Protein AF-A0AAQ4E1W4-F1 (afdb_monomer)

Solvent-accessible surface area (backbone atoms only — not comparable to full-atom values): 7830 Å² total; per-residue (Å²): 145,85,72,77,76,53,55,57,62,56,51,48,54,52,48,52,63,43,23,79,83,69,77,86,59,73,45,73,68,37,53,52,50,51,50,46,39,74,76,68,39,50,73,67,52,46,50,51,52,52,49,52,64,42,22,79,87,67,83,69,50,36,37,68,65,37,51,44,52,52,54,50,52,50,40,60,57,72,66,69,82,51,90,72,47,59,60,57,48,50,52,47,46,52,53,51,47,61,67,44,28,80,86,67,79,70,50,33,40,65,66,44,51,51,52,42,47,72,72,35,64,67,56,38,46,61,61,46,50,72,60,68,79,106

InterPro domains:
  IPR002048 EF-hand domain [PF13405] (11-36)
  IPR002048 EF-hand domain [PF13499] (45-117)
  IPR002048 EF-hand domain [PS50222] (6-41)
  IPR002048 EF-hand domain [PS50222] (42-77)
  IPR002048 EF-hand domain [PS50222] (88-123)
  IPR002048 EF-hand domain [SM00054] (10-38)
  IPR002048 EF-hand domain [SM00054] (46-74)
  IPR002048 EF-hand domain [SM00054] (92-120)
  IPR002048 EF-hand domain [cd00051] (10-71)
  IPR002048 EF-hand domain [cd00051] (46-116)
  IPR011992 EF-hand domain pair [SSF47473] (9-132)
  IPR018247 EF-Hand 1, calcium-binding site [PS00018] (19-31)
  IPR018247 EF-Hand 1, calcium-binding site [PS00018] (55-67)
  IPR018247 EF-Hand 1, calcium-binding site [PS00018] (101-113)
  IPR028846 Recoverin family [PTHR23055] (7-124)

Radius of gyration: 15.35 Å; Cα contacts (8 Å, |Δi|>4): 102; chains: 1; bounding box: 34×40×35 Å

Organism: Amblyomma americanum (NCBI:txid6943)

Sequence (134 aa):
MCTILNACSYARYVFKSFDRNRNGAISFKDLLYCLSLLCFGSVQEKLRWAFSLYDVNGDGFITRQELRDVVCSVYALLGRRSSTDERALREHVDRVFQKMDVNQDGIVTMDEFMEICSKDDTIARSLTLLDTTL

Foldseek 3Di:
DDDPPLVVVVVVLVQVLLPPVPPSDRDPVSVVVVVCCVPPNDPLSVLVSLQSSLCPVNPQKRALVSLLVSLVSVCVSVVPDDPVVVVVSNVVSVVLQVLQCPVPPRIHGSVSSVVSVVVPVPSVCVSCVVVVVD

pLDDT: mean 70.9, std 12.32, range [35.62, 88.69]

Mean predicted aligned error: 11.3 Å

Nearest PDB structures (foldseek):
  1s6c-assembly1_A-2  TM=8.960E-01  e=7.972E-09  Rattus norvegicus
  4guk-assembly2_C  TM=8.446E-01  e=4.245E-08  Homo sapiens
  4by5-assembly2_A-3  TM=8.585E-01  e=6.121E-08  Drosophila melanogaster
  5g58-assembly1_A  TM=8.049E-01  e=1.272E-07  Homo sapiens
  5m6c-assembly1_A  TM=8.123E-01  e=3.435E-07  Homo sapiens

Secondary structure (DSSP, 8-state):
--STTSHHHHHHHHHHHH-TT-SSS--HHHHHHHHHHHHH--HHHHHHHHHHHH-SS-SSEEEHHHHHHHHHHHHHHTT---TTHHHHHHHHHHHHHHHH-SS-SSEEEHHHHHHHHHH-HHHHHHHHHHHHT-

Structure (mmCIF, N/CA/C/O backbone):
data_AF-A0AAQ4E1W4-F1
#
_entry.id   AF-A0AAQ4E1W4-F1
#
loop_
_atom_site.group_PDB
_atom_site.id
_atom_site.type_symbol
_atom_site.label_atom_id
_atom_site.label_alt_id
_atom_site.label_comp_id
_atom_site.label_asym_id
_atom_site.label_entity_id
_atom_site.label_seq_id
_atom_site.pdbx_PDB_ins_code
_atom_site.Cartn_x
_atom_site.Cartn_y
_atom_site.Cartn_z
_atom_site.occupancy
_atom_site.B_iso_or_equiv
_atom_site.auth_seq_id
_atom_site.auth_comp_id
_atom_site.auth_asym_id
_atom_site.auth_atom_id
_atom_site.pdbx_PDB_model_num
ATOM 1 N N . MET A 1 1 ? 15.624 -22.022 -17.940 1.00 40.66 1 MET A N 1
ATOM 2 C CA . MET A 1 1 ? 15.226 -20.768 -18.626 1.00 40.66 1 MET A CA 1
ATOM 3 C C . MET A 1 1 ? 14.135 -20.050 -17.816 1.00 40.66 1 MET A C 1
ATOM 5 O O . MET A 1 1 ? 13.101 -19.669 -18.339 1.00 40.66 1 MET A O 1
ATOM 9 N N . CYS A 1 2 ? 14.332 -19.941 -16.499 1.00 41.06 2 CYS A N 1
ATOM 10 C CA . CYS A 1 2 ? 13.278 -19.667 -15.524 1.00 41.06 2 CYS A CA 1
ATOM 11 C C . CYS A 1 2 ? 13.881 -18.820 -14.399 1.00 41.06 2 CYS A C 1
ATOM 13 O O . CYS A 1 2 ? 14.438 -19.394 -13.474 1.00 41.06 2 CYS A O 1
ATOM 15 N N . THR A 1 3 ? 13.844 -17.488 -14.535 1.00 43.44 3 THR A N 1
ATOM 16 C CA . THR A 1 3 ? 14.081 -16.534 -13.422 1.00 43.44 3 THR A CA 1
ATOM 17 C C . THR A 1 3 ? 13.797 -15.073 -13.794 1.00 43.44 3 THR A C 1
ATOM 19 O O . THR A 1 3 ? 13.454 -14.295 -12.915 1.00 43.44 3 THR A O 1
ATOM 22 N N . ILE A 1 4 ? 13.863 -14.679 -15.074 1.00 48.03 4 ILE A N 1
ATOM 23 C CA . ILE A 1 4 ? 13.742 -13.255 -15.466 1.00 48.03 4 ILE A CA 1
ATOM 24 C C . ILE A 1 4 ? 12.276 -12.776 -15.588 1.00 48.03 4 ILE A C 1
ATOM 26 O O . ILE A 1 4 ? 12.011 -11.585 -15.480 1.00 48.03 4 ILE A O 1
ATOM 30 N N . LEU A 1 5 ? 11.292 -13.677 -15.732 1.00 43.97 5 LEU A N 1
ATOM 31 C CA . LEU A 1 5 ? 9.887 -13.276 -15.936 1.00 43.97 5 LEU A CA 1
ATOM 32 C C . LEU A 1 5 ? 9.131 -12.843 -14.666 1.00 43.97 5 LEU A C 1
ATOM 34 O O . LEU A 1 5 ? 8.084 -12.215 -14.789 1.00 43.97 5 LEU A O 1
ATOM 38 N N . ASN A 1 6 ? 9.622 -13.157 -13.462 1.00 48.22 6 ASN A N 1
ATOM 39 C CA . ASN A 1 6 ? 8.865 -12.871 -12.234 1.00 48.22 6 ASN A CA 1
ATOM 40 C C . ASN A 1 6 ? 9.043 -11.425 -11.749 1.00 48.22 6 ASN A C 1
ATOM 42 O O . ASN A 1 6 ? 8.095 -10.819 -11.258 1.00 48.22 6 ASN A O 1
ATOM 46 N N . ALA A 1 7 ? 10.221 -10.831 -11.959 1.00 50.53 7 ALA A N 1
ATOM 47 C CA . ALA A 1 7 ? 10.489 -9.449 -11.566 1.00 50.53 7 ALA A CA 1
ATOM 48 C C . ALA A 1 7 ? 9.653 -8.426 -12.358 1.00 50.53 7 ALA A C 1
ATOM 50 O O . ALA A 1 7 ? 9.400 -7.339 -11.854 1.00 50.53 7 ALA A O 1
ATOM 51 N N . CYS A 1 8 ? 9.183 -8.755 -13.568 1.00 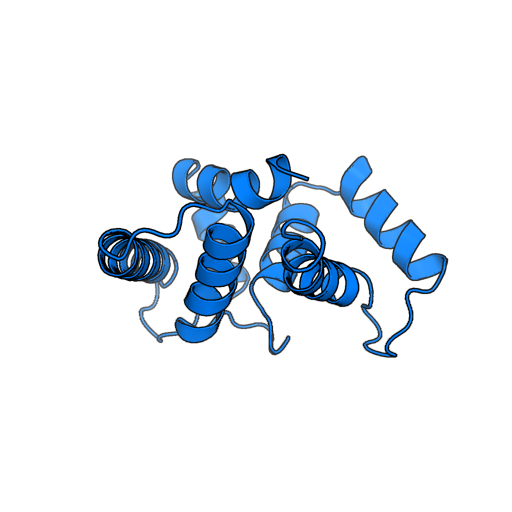55.38 8 CYS A N 1
ATOM 52 C CA . CYS A 1 8 ? 8.498 -7.801 -14.447 1.00 55.38 8 CYS A CA 1
ATOM 53 C C . CYS A 1 8 ? 7.160 -7.289 -13.895 1.00 55.38 8 CYS A C 1
ATOM 55 O O . CYS A 1 8 ? 6.823 -6.124 -14.099 1.00 55.38 8 CYS A O 1
ATOM 57 N N . SER A 1 9 ? 6.387 -8.132 -13.205 1.00 55.41 9 SER A N 1
ATOM 58 C CA . SER A 1 9 ? 5.086 -7.722 -12.661 1.00 55.41 9 SER A CA 1
ATOM 59 C C . SER A 1 9 ? 5.269 -6.793 -11.469 1.00 55.41 9 SER A C 1
ATOM 61 O O . SER A 1 9 ? 4.696 -5.709 -11.440 1.00 55.41 9 SER A O 1
ATOM 63 N N . TYR A 1 10 ? 6.133 -7.177 -10.531 1.00 59.66 10 TYR A N 1
ATOM 64 C CA . TYR A 1 10 ? 6.408 -6.382 -9.340 1.00 59.66 10 TYR A CA 1
ATOM 65 C C . TYR A 1 10 ? 7.166 -5.094 -9.669 1.00 59.66 10 TYR A C 1
ATOM 67 O O . TYR A 1 10 ? 6.758 -4.027 -9.225 1.00 59.66 10 TYR A O 1
ATOM 75 N N . ALA A 1 11 ? 8.165 -5.151 -10.557 1.00 64.94 11 ALA A N 1
ATOM 76 C CA . ALA A 1 11 ? 8.840 -3.957 -11.061 1.00 64.94 11 ALA A CA 1
ATOM 77 C C . ALA A 1 11 ? 7.861 -2.973 -11.708 1.00 64.94 11 ALA A C 1
ATOM 79 O O . ALA A 1 11 ? 8.082 -1.775 -11.623 1.00 64.94 11 ALA A O 1
ATOM 80 N N . ARG A 1 12 ? 6.757 -3.441 -12.307 1.00 67.75 12 ARG A N 1
ATOM 81 C CA . ARG A 1 12 ? 5.725 -2.560 -12.864 1.00 67.75 12 ARG A CA 1
ATOM 82 C C . ARG A 1 12 ? 4.867 -1.887 -11.793 1.00 67.75 12 ARG A C 1
ATOM 84 O O . ARG A 1 12 ? 4.536 -0.718 -11.966 1.00 67.75 12 ARG A O 1
ATOM 91 N N . TYR A 1 13 ? 4.541 -2.577 -10.700 1.00 66.00 13 TYR A N 1
ATOM 92 C CA . TYR A 1 13 ? 3.870 -1.963 -9.545 1.00 66.00 13 TYR A CA 1
ATOM 93 C C . TYR A 1 13 ? 4.776 -0.947 -8.854 1.00 66.00 13 TYR A C 1
ATOM 95 O O . TYR A 1 13 ? 4.370 0.187 -8.615 1.00 66.00 13 TYR A O 1
ATOM 103 N N . VAL A 1 14 ? 6.037 -1.318 -8.644 1.00 70.19 14 VAL A N 1
ATOM 104 C CA . VAL A 1 14 ? 7.062 -0.435 -8.095 1.00 70.19 14 VAL A CA 1
ATOM 105 C C . VAL A 1 14 ? 7.250 0.782 -9.006 1.00 70.19 14 VAL A C 1
ATOM 107 O O . VAL A 1 14 ? 7.125 1.908 -8.540 1.00 70.19 14 VAL A O 1
ATOM 110 N N . PHE A 1 15 ? 7.426 0.599 -10.317 1.00 73.06 15 PHE A N 1
ATOM 111 C CA . PHE A 1 15 ? 7.566 1.703 -11.274 1.00 73.06 15 PHE A CA 1
ATOM 112 C C . PHE A 1 15 ? 6.347 2.633 -11.274 1.00 73.06 15 PHE A C 1
ATOM 114 O O . PHE A 1 15 ? 6.519 3.847 -11.263 1.00 73.06 15 PHE A O 1
ATOM 121 N N . LYS A 1 16 ? 5.127 2.085 -11.198 1.00 70.00 16 LYS A N 1
ATOM 122 C CA . LYS A 1 16 ? 3.901 2.877 -11.006 1.00 70.00 16 LYS A CA 1
ATOM 123 C C . LYS A 1 16 ? 3.910 3.676 -9.700 1.00 70.00 16 LYS A C 1
ATOM 125 O O . LYS A 1 16 ? 3.435 4.802 -9.694 1.00 70.00 16 LYS A O 1
ATOM 130 N N . SER A 1 17 ? 4.443 3.114 -8.615 1.00 68.88 17 SER A N 1
ATOM 131 C CA . SER A 1 17 ? 4.541 3.817 -7.327 1.00 68.88 17 SER A CA 1
ATOM 132 C C . SER A 1 17 ? 5.555 4.972 -7.352 1.00 68.88 17 SER A C 1
ATOM 134 O O . SER A 1 17 ? 5.401 5.937 -6.607 1.00 68.88 17 SER A O 1
ATOM 136 N N . PHE A 1 18 ? 6.570 4.898 -8.224 1.00 71.94 18 PHE A N 1
ATOM 137 C CA . PHE A 1 18 ? 7.519 5.988 -8.474 1.00 71.94 18 PHE A CA 1
ATOM 138 C C . PHE A 1 18 ? 6.968 7.023 -9.479 1.00 71.94 18 PHE A C 1
ATOM 140 O O . PHE A 1 18 ? 7.217 8.216 -9.326 1.00 71.94 18 PHE A O 1
ATOM 147 N N . ASP A 1 19 ? 6.206 6.594 -10.490 1.00 78.00 19 ASP A N 1
ATOM 148 C CA . ASP A 1 19 ? 5.600 7.435 -11.537 1.00 78.00 19 ASP A CA 1
ATOM 149 C C . ASP A 1 19 ? 4.330 8.160 -11.046 1.00 78.00 19 ASP A C 1
ATOM 151 O O . ASP A 1 19 ? 3.189 7.838 -11.391 1.00 78.00 19 ASP A O 1
ATOM 155 N N . ARG A 1 20 ? 4.534 9.174 -10.203 1.00 67.94 20 ARG A N 1
ATOM 156 C CA . ARG A 1 20 ? 3.451 9.928 -9.556 1.00 67.94 20 ARG A CA 1
ATOM 157 C C . ARG A 1 20 ? 2.639 10.788 -10.528 1.00 67.94 20 ARG A C 1
ATOM 159 O O . ARG A 1 20 ? 1.460 11.046 -10.286 1.00 67.94 20 ARG A O 1
ATOM 166 N N . ASN A 1 21 ? 3.256 11.253 -11.610 1.00 72.25 21 ASN A N 1
ATOM 167 C CA . ASN A 1 21 ? 2.587 12.023 -12.660 1.00 72.25 21 ASN A CA 1
ATOM 168 C C . ASN A 1 21 ? 1.924 11.129 -13.725 1.00 72.25 21 ASN A C 1
ATOM 170 O O . ASN A 1 21 ? 1.303 11.672 -14.641 1.00 72.25 21 ASN A O 1
ATOM 174 N N . ARG A 1 22 ? 1.995 9.793 -13.577 1.00 67.81 22 ARG A N 1
ATOM 175 C CA . ARG A 1 22 ? 1.416 8.783 -14.482 1.00 67.81 22 ARG A CA 1
ATOM 176 C C . ARG A 1 22 ? 1.779 9.037 -15.946 1.00 67.81 22 ARG A C 1
ATOM 178 O O . ARG A 1 22 ? 0.967 8.794 -16.842 1.00 67.81 22 ARG A O 1
ATOM 185 N N . ASN A 1 23 ? 2.971 9.572 -16.197 1.00 77.56 23 ASN A N 1
ATOM 186 C CA . ASN A 1 23 ? 3.413 9.927 -17.545 1.00 77.56 23 ASN A CA 1
ATOM 187 C C . ASN A 1 23 ? 4.156 8.764 -18.236 1.00 77.56 23 ASN A C 1
ATOM 189 O O . ASN A 1 23 ? 4.567 8.899 -19.389 1.00 77.56 23 ASN A O 1
ATOM 193 N N . GLY A 1 24 ? 4.327 7.629 -17.547 1.00 72.50 24 GLY A N 1
ATOM 194 C CA . GLY A 1 24 ? 5.054 6.456 -18.020 1.00 72.50 24 GLY A CA 1
ATOM 195 C C . GLY A 1 24 ? 6.575 6.558 -17.873 1.00 72.50 24 GLY A C 1
ATOM 196 O O . GLY A 1 24 ? 7.281 5.673 -18.360 1.00 72.50 24 GLY A O 1
ATOM 197 N N . ALA A 1 25 ? 7.099 7.605 -17.229 1.00 77.31 25 ALA A N 1
ATOM 198 C CA . ALA A 1 25 ? 8.523 7.892 -17.104 1.00 77.31 25 ALA A CA 1
ATOM 199 C C . ALA A 1 25 ? 8.882 8.499 -15.734 1.00 77.31 25 ALA A C 1
ATOM 201 O O . ALA A 1 25 ? 8.472 9.599 -15.381 1.00 77.31 25 ALA A O 1
ATOM 202 N N . ILE A 1 26 ? 9.762 7.827 -14.990 1.00 79.25 26 ILE A N 1
ATOM 203 C CA . ILE A 1 26 ? 10.252 8.336 -13.703 1.00 79.25 26 ILE A CA 1
ATOM 204 C C . ILE A 1 26 ? 11.211 9.508 -13.951 1.00 79.25 26 ILE A C 1
ATOM 206 O O . ILE A 1 26 ? 12.312 9.328 -14.480 1.00 79.25 26 ILE A O 1
ATOM 210 N N . SER A 1 27 ? 10.818 10.714 -13.539 1.00 82.31 27 SER A N 1
ATOM 211 C CA . SER A 1 27 ? 11.690 11.890 -13.586 1.00 82.31 27 SER A CA 1
ATOM 212 C C . SER A 1 27 ? 12.699 11.844 -12.436 1.00 82.31 27 SER A C 1
ATOM 214 O O . SER A 1 27 ? 12.429 11.279 -11.377 1.00 82.31 27 SER A O 1
ATOM 216 N N . PHE A 1 28 ? 13.836 12.536 -12.566 1.00 81.19 28 PHE A N 1
ATOM 217 C CA . PHE A 1 28 ? 14.802 12.646 -11.460 1.00 81.19 28 PHE A CA 1
ATOM 218 C C . PHE A 1 28 ? 14.162 13.193 -10.172 1.00 81.19 28 PHE A C 1
ATOM 220 O O . PHE A 1 28 ? 14.491 12.753 -9.076 1.00 81.19 28 PHE A O 1
ATOM 227 N N . LYS A 1 29 ? 13.196 14.111 -10.302 1.00 80.44 29 LYS A N 1
ATOM 228 C CA . LYS A 1 29 ? 12.424 14.650 -9.175 1.00 80.44 29 LYS A CA 1
ATOM 229 C C . LYS A 1 29 ? 11.559 13.586 -8.487 1.00 80.44 29 LYS A C 1
ATOM 231 O O . LYS A 1 29 ? 11.469 13.603 -7.264 1.00 80.44 29 LYS A O 1
ATOM 236 N N . ASP A 1 30 ? 10.967 12.675 -9.255 1.00 76.50 30 ASP A N 1
ATOM 237 C CA . ASP A 1 30 ? 10.129 11.590 -8.735 1.00 76.50 30 ASP A CA 1
ATOM 238 C C . ASP A 1 30 ? 10.990 10.568 -7.982 1.00 76.50 30 ASP A C 1
ATOM 240 O O . ASP A 1 30 ? 10.681 10.198 -6.851 1.00 76.50 30 ASP A O 1
ATOM 244 N N . LEU A 1 31 ? 12.156 10.226 -8.544 1.00 77.62 31 LEU A N 1
ATOM 245 C CA . LEU A 1 31 ? 13.154 9.389 -7.875 1.00 77.62 31 LEU A CA 1
ATOM 246 C C . LEU A 1 31 ? 13.646 10.023 -6.562 1.00 77.62 31 LEU A C 1
ATOM 248 O O . LEU A 1 31 ? 13.713 9.351 -5.534 1.00 77.62 31 LEU A O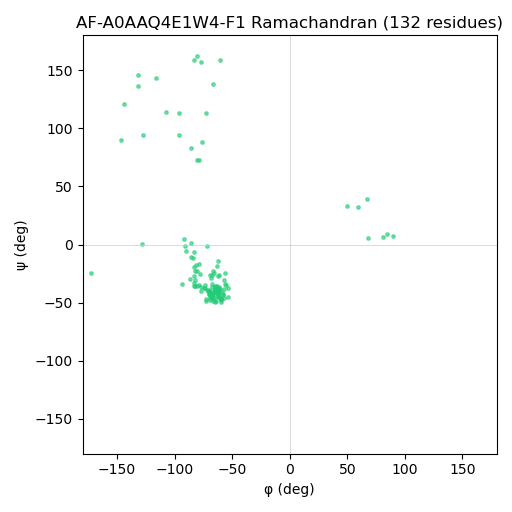 1
ATOM 252 N N . LEU A 1 32 ? 13.975 11.320 -6.585 1.00 80.31 32 LEU A N 1
ATOM 253 C CA . LEU A 1 32 ? 14.468 12.048 -5.413 1.00 80.31 32 LEU A CA 1
ATOM 254 C C . LEU A 1 32 ? 13.403 12.131 -4.313 1.00 80.31 32 LEU A C 1
ATOM 256 O O . LEU A 1 32 ? 13.723 11.993 -3.134 1.00 80.31 32 LEU A O 1
ATOM 260 N N . TYR A 1 33 ? 12.139 12.319 -4.698 1.00 75.62 33 TYR A N 1
ATOM 261 C CA . TYR A 1 33 ? 11.015 12.318 -3.769 1.00 75.62 33 TYR A CA 1
ATOM 262 C C . TYR A 1 33 ? 10.850 10.948 -3.111 1.00 75.62 33 TYR A C 1
ATOM 264 O O . TYR A 1 33 ? 10.813 10.867 -1.884 1.00 75.62 33 TYR A O 1
ATOM 272 N N . CYS A 1 34 ? 10.847 9.867 -3.888 1.00 70.50 34 CYS A N 1
ATOM 273 C CA . CYS A 1 34 ? 10.741 8.523 -3.331 1.00 70.50 34 CYS A CA 1
ATOM 274 C C . CYS A 1 34 ? 11.929 8.162 -2.430 1.00 70.50 34 CYS A C 1
ATOM 276 O O . CYS A 1 34 ? 11.719 7.615 -1.354 1.00 70.50 34 CYS A O 1
ATOM 278 N N . LEU A 1 35 ? 13.159 8.539 -2.793 1.00 74.56 35 LEU A N 1
ATOM 279 C CA . L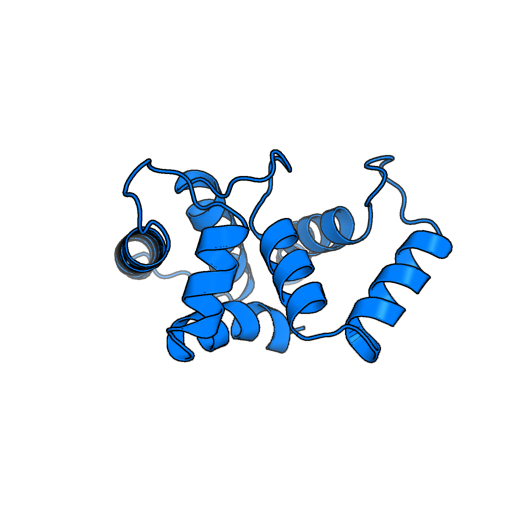EU A 1 35 ? 14.325 8.374 -1.916 1.00 74.56 35 LEU A CA 1
ATOM 280 C C . LEU A 1 35 ? 14.191 9.187 -0.624 1.00 74.56 35 LEU A C 1
ATOM 282 O O . LEU A 1 35 ? 14.504 8.682 0.451 1.00 74.56 35 LEU A O 1
ATOM 286 N N . SER A 1 36 ? 13.695 10.425 -0.704 1.00 78.12 36 SER A N 1
ATOM 287 C CA . SER A 1 36 ? 13.447 11.239 0.490 1.00 78.12 36 SER A CA 1
ATOM 288 C C . SER A 1 36 ? 12.392 10.609 1.401 1.00 78.12 36 SER A C 1
ATOM 290 O O . SER A 1 36 ? 12.544 10.629 2.616 1.00 78.12 36 SER A O 1
ATOM 292 N N . LEU A 1 37 ? 11.378 9.967 0.823 1.00 72.31 37 LEU A N 1
ATOM 293 C CA . LEU A 1 37 ? 10.286 9.330 1.550 1.00 72.31 37 LEU A CA 1
ATOM 294 C C . LEU A 1 37 ? 10.708 7.982 2.166 1.00 72.31 37 LEU A C 1
ATOM 296 O O . LEU A 1 37 ? 10.345 7.676 3.299 1.00 72.31 37 LEU A O 1
ATOM 300 N N . LEU A 1 38 ? 11.555 7.215 1.475 1.00 68.62 38 LEU A N 1
ATOM 301 C CA . LEU A 1 38 ? 12.140 5.973 1.992 1.00 68.62 38 LEU A CA 1
ATOM 302 C C . LEU A 1 38 ? 13.139 6.246 3.130 1.00 68.62 38 LEU A C 1
ATOM 304 O O . LEU A 1 38 ? 13.051 5.629 4.198 1.00 68.62 38 LEU A O 1
ATOM 308 N N . CYS A 1 39 ? 14.055 7.199 2.926 1.00 68.81 39 CYS A N 1
ATOM 309 C CA . CYS A 1 39 ? 15.144 7.497 3.861 1.00 68.81 39 CYS A CA 1
ATOM 310 C C . CYS A 1 39 ? 14.731 8.413 5.022 1.00 68.81 39 CYS A C 1
ATOM 312 O O . CYS A 1 39 ? 15.228 8.241 6.132 1.00 68.81 39 CYS A O 1
ATOM 314 N N . PHE A 1 40 ? 13.841 9.381 4.783 1.00 67.81 40 PHE A N 1
ATOM 315 C CA . PHE A 1 40 ? 13.496 10.439 5.744 1.00 67.81 40 PHE A CA 1
ATOM 316 C C . PHE A 1 40 ? 11.990 10.601 5.984 1.00 67.81 40 PHE A C 1
ATOM 318 O O . PHE A 1 40 ? 11.597 11.451 6.780 1.00 67.81 40 PHE A O 1
ATOM 325 N N . GLY A 1 41 ? 11.145 9.801 5.329 1.00 63.72 41 GLY A N 1
ATOM 326 C CA . GLY A 1 41 ? 9.699 9.889 5.493 1.00 63.72 41 GLY A CA 1
ATOM 327 C C . GLY A 1 41 ? 9.252 9.492 6.896 1.00 63.72 41 GLY A C 1
ATOM 328 O O . GLY A 1 41 ? 9.717 8.505 7.479 1.00 63.72 41 GLY A O 1
ATOM 329 N N . SER A 1 42 ? 8.306 10.259 7.425 1.00 72.81 42 SER A N 1
ATOM 330 C CA . SER A 1 42 ? 7.573 9.914 8.640 1.00 72.81 42 SER A CA 1
ATOM 331 C C . SER A 1 42 ? 6.806 8.596 8.463 1.00 72.81 42 SER A C 1
ATOM 333 O O . SER A 1 42 ? 6.487 8.183 7.347 1.00 72.81 42 SER A O 1
ATOM 335 N N . VAL A 1 43 ? 6.451 7.937 9.571 1.00 69.81 43 VAL A N 1
ATOM 336 C CA . VAL A 1 43 ? 5.645 6.700 9.534 1.00 69.81 43 VAL A CA 1
ATOM 337 C C . VAL A 1 43 ? 4.351 6.903 8.734 1.00 69.81 43 VAL A C 1
ATOM 339 O O . VAL A 1 43 ? 3.966 6.033 7.961 1.00 69.81 43 VAL A O 1
ATOM 342 N N . GLN A 1 44 ? 3.726 8.081 8.831 1.00 70.94 44 GLN A N 1
ATOM 343 C CA . GLN A 1 44 ? 2.533 8.409 8.048 1.00 70.94 44 GLN A CA 1
ATOM 344 C C . GLN A 1 44 ? 2.792 8.531 6.543 1.00 70.94 44 GLN A C 1
ATOM 346 O O . GLN A 1 44 ? 1.929 8.171 5.748 1.00 70.94 44 GLN A O 1
ATOM 351 N N . GLU A 1 45 ? 3.942 9.054 6.124 1.00 72.62 45 GLU A N 1
ATOM 352 C CA . GLU A 1 45 ? 4.286 9.127 4.700 1.00 72.62 45 GLU A CA 1
ATOM 353 C C . GLU A 1 45 ? 4.573 7.740 4.130 1.00 72.62 45 GLU A C 1
ATOM 355 O O . GLU A 1 45 ? 4.098 7.423 3.041 1.00 72.62 45 GLU A O 1
ATOM 360 N N . LYS A 1 46 ? 5.255 6.883 4.898 1.00 72.31 46 LYS A N 1
ATOM 361 C CA . LYS A 1 46 ? 5.478 5.477 4.531 1.00 72.31 46 LYS A CA 1
ATOM 362 C C . LYS A 1 46 ? 4.163 4.711 4.408 1.00 72.31 46 LYS A C 1
ATOM 364 O O . LYS A 1 46 ? 3.968 3.994 3.434 1.00 72.31 46 LYS A O 1
ATOM 369 N N . LEU A 1 47 ? 3.228 4.925 5.337 1.00 72.62 47 LEU A N 1
ATOM 370 C CA . LEU A 1 47 ? 1.884 4.343 5.268 1.00 72.62 47 LEU A CA 1
ATOM 371 C C . LEU A 1 47 ? 1.096 4.837 4.051 1.00 72.62 47 LEU A C 1
ATOM 373 O O . LEU A 1 47 ? 0.464 4.028 3.380 1.00 72.62 47 LEU A O 1
ATOM 377 N N . ARG A 1 48 ? 1.171 6.132 3.715 1.00 77.00 48 ARG A N 1
ATOM 378 C CA . ARG A 1 48 ? 0.536 6.671 2.500 1.00 77.00 48 ARG A CA 1
ATOM 379 C C . ARG A 1 48 ? 1.118 6.080 1.223 1.00 77.00 48 ARG A C 1
ATOM 381 O O . ARG A 1 48 ? 0.381 5.810 0.279 1.00 77.00 48 ARG A O 1
ATOM 388 N N . TRP A 1 49 ? 2.431 5.889 1.184 1.00 75.31 49 TRP A N 1
ATOM 389 C CA . TRP A 1 49 ? 3.081 5.243 0.052 1.00 75.31 49 TRP A CA 1
ATOM 390 C C . TRP A 1 49 ? 2.693 3.764 -0.050 1.00 75.31 49 TRP A C 1
ATOM 392 O O . TRP A 1 49 ? 2.324 3.315 -1.131 1.00 75.31 49 TRP A O 1
ATOM 402 N N . ALA A 1 50 ? 2.658 3.043 1.075 1.00 76.25 50 ALA A N 1
ATOM 403 C CA . ALA A 1 50 ? 2.161 1.671 1.122 1.00 76.25 50 ALA A CA 1
ATOM 404 C C . ALA A 1 50 ? 0.707 1.586 0.635 1.00 76.25 50 ALA A C 1
ATOM 406 O O . ALA A 1 50 ? 0.396 0.735 -0.190 1.00 76.25 50 ALA A O 1
ATOM 407 N N . PHE A 1 51 ? -0.165 2.506 1.057 1.00 78.56 51 PHE A N 1
ATOM 408 C CA . PHE A 1 51 ? -1.543 2.592 0.570 1.00 78.56 51 PHE A CA 1
ATOM 409 C C . PHE A 1 51 ? -1.598 2.756 -0.956 1.00 78.56 51 PHE A C 1
ATOM 411 O O . PHE A 1 51 ? -2.293 2.002 -1.628 1.00 78.56 51 PHE A O 1
ATOM 418 N N . SER A 1 52 ? -0.785 3.657 -1.519 1.00 76.50 52 SER A N 1
ATOM 419 C CA . SER A 1 52 ? -0.675 3.844 -2.975 1.00 76.50 52 SER A CA 1
ATOM 420 C C . SER A 1 52 ? -0.133 2.618 -3.722 1.00 76.50 52 SER A C 1
ATOM 422 O O . SER A 1 52 ? -0.270 2.547 -4.941 1.00 76.50 52 SER A O 1
ATOM 424 N N . LEU A 1 53 ? 0.526 1.686 -3.032 1.00 76.00 53 LEU A N 1
ATOM 425 C CA . LEU A 1 53 ? 1.004 0.436 -3.615 1.00 76.00 53 LEU A CA 1
ATOM 426 C C . LEU A 1 53 ? -0.114 -0.617 -3.689 1.00 76.00 53 LEU A C 1
ATOM 428 O O . LEU A 1 53 ? -0.116 -1.435 -4.610 1.00 76.00 53 LEU A O 1
ATOM 432 N N . TYR A 1 54 ? -1.069 -0.576 -2.754 1.00 76.75 54 TYR A N 1
ATOM 433 C CA . TYR A 1 54 ? -2.275 -1.411 -2.787 1.00 76.75 54 TYR A CA 1
ATOM 434 C C . TYR A 1 54 ? -3.358 -0.861 -3.718 1.00 76.75 54 TYR A C 1
ATOM 436 O O . TYR A 1 54 ? -4.050 -1.644 -4.364 1.00 76.75 54 TYR A O 1
ATOM 444 N N . ASP A 1 55 ? -3.489 0.461 -3.797 1.00 81.75 55 ASP A N 1
ATOM 445 C CA . ASP A 1 55 ? -4.434 1.159 -4.667 1.00 81.75 55 ASP A CA 1
ATOM 446 C C . ASP A 1 55 ? -3.937 1.163 -6.131 1.00 81.75 55 ASP A C 1
ATOM 448 O O . ASP A 1 55 ? -3.195 2.039 -6.586 1.00 81.75 55 ASP A O 1
ATOM 452 N N . VAL A 1 56 ? -4.300 0.116 -6.880 1.00 73.25 56 VAL A N 1
ATOM 453 C CA . VAL A 1 56 ? -3.800 -0.132 -8.246 1.00 73.25 56 VAL A CA 1
ATOM 454 C C . VAL A 1 56 ? -4.420 0.820 -9.273 1.00 73.25 56 VAL A C 1
ATOM 456 O O . VAL A 1 56 ? -3.759 1.177 -10.270 1.00 73.25 56 VAL A O 1
ATOM 459 N N . ASN A 1 57 ? -5.690 1.177 -9.073 1.00 74.88 57 ASN A N 1
ATOM 460 C CA . ASN A 1 57 ? -6.435 2.088 -9.938 1.00 74.88 57 ASN A CA 1
ATOM 461 C C . ASN A 1 57 ? -6.139 3.572 -9.586 1.00 74.88 57 ASN A C 1
ATOM 463 O O . ASN A 1 57 ? -6.198 4.450 -10.462 1.00 74.88 57 ASN A O 1
ATOM 467 N N . GLY A 1 58 ? -5.683 3.817 -8.354 1.00 74.81 58 GLY A N 1
ATOM 468 C CA . GLY A 1 58 ? -5.311 5.109 -7.812 1.00 74.81 58 GLY A CA 1
ATOM 469 C C . GLY A 1 58 ? -6.502 6.054 -7.646 1.00 74.81 58 GLY A C 1
ATOM 470 O O . GLY A 1 58 ? -6.369 7.230 -8.006 1.00 74.81 58 GLY A O 1
ATOM 471 N N . ASP A 1 59 ? -7.652 5.530 -7.222 1.00 79.69 59 ASP A N 1
ATOM 472 C CA . ASP A 1 59 ? -8.896 6.252 -6.930 1.00 79.69 59 ASP A CA 1
ATOM 473 C C . ASP A 1 59 ? -8.985 6.713 -5.464 1.00 79.69 59 ASP A C 1
ATOM 475 O O . ASP A 1 59 ? -9.874 7.496 -5.122 1.00 79.69 59 ASP A O 1
ATOM 479 N N . GLY A 1 60 ? -8.016 6.317 -4.630 1.00 81.56 60 GLY A N 1
ATOM 480 C CA . GLY A 1 60 ? -7.953 6.646 -3.211 1.00 81.56 60 GLY A CA 1
ATOM 481 C C . GLY A 1 60 ? -8.654 5.636 -2.301 1.00 81.56 60 GLY A C 1
ATOM 482 O O . GLY A 1 60 ? -8.741 5.893 -1.097 1.00 81.56 60 GLY A O 1
ATOM 483 N N . PHE A 1 61 ? -9.118 4.507 -2.839 1.00 85.62 61 PHE A N 1
ATOM 484 C CA . PHE A 1 61 ? -9.818 3.448 -2.123 1.00 85.62 61 PHE A CA 1
ATOM 485 C C . PHE A 1 61 ? -9.216 2.086 -2.470 1.00 85.62 61 PHE A C 1
ATOM 487 O O . PHE A 1 61 ? -8.958 1.773 -3.623 1.00 85.62 61 PHE A O 1
ATOM 494 N N . ILE A 1 62 ? -9.019 1.227 -1.469 1.00 85.31 62 ILE A N 1
ATOM 495 C CA . ILE A 1 62 ? -8.575 -0.147 -1.723 1.00 85.31 62 ILE A CA 1
ATOM 496 C C . ILE A 1 62 ? -9.798 -1.051 -1.745 1.00 85.31 62 ILE A C 1
ATOM 498 O O . ILE A 1 62 ? -10.441 -1.296 -0.720 1.00 85.31 62 ILE A O 1
ATOM 502 N N . THR A 1 63 ? -10.101 -1.599 -2.914 1.00 86.94 63 THR A N 1
ATOM 503 C CA . THR A 1 63 ? -11.153 -2.605 -3.057 1.00 86.94 63 THR A CA 1
ATOM 504 C C . THR A 1 63 ? -10.642 -4.002 -2.703 1.00 86.94 63 THR A C 1
ATOM 506 O O . THR A 1 63 ? -9.449 -4.318 -2.786 1.00 86.94 63 THR A O 1
ATOM 509 N N . ARG A 1 64 ? -11.563 -4.916 -2.367 1.00 83.75 64 ARG A N 1
ATOM 510 C CA . ARG A 1 64 ? -11.220 -6.329 -2.109 1.00 83.75 64 ARG A CA 1
ATOM 511 C C . ARG A 1 64 ? -10.490 -6.975 -3.289 1.00 83.75 64 ARG A C 1
ATOM 513 O O . ARG A 1 64 ? -9.648 -7.853 -3.100 1.00 83.75 64 ARG A O 1
ATOM 520 N N . GLN A 1 65 ? -10.837 -6.562 -4.505 1.00 82.06 65 GLN A N 1
ATOM 521 C CA . GLN A 1 65 ? -10.244 -7.095 -5.722 1.00 82.06 65 GLN A CA 1
ATOM 522 C C . GLN A 1 65 ? -8.784 -6.652 -5.870 1.00 82.06 65 GLN A C 1
ATOM 524 O O . GLN A 1 65 ? -7.926 -7.490 -6.137 1.00 82.06 65 GLN A O 1
ATOM 529 N N . GLU A 1 66 ? -8.481 -5.389 -5.578 1.00 82.75 66 GLU A N 1
ATOM 530 C CA . GLU A 1 66 ? -7.116 -4.854 -5.633 1.00 82.75 66 GLU A CA 1
ATOM 531 C C . GLU A 1 66 ? -6.210 -5.457 -4.566 1.00 82.75 66 GLU A C 1
ATOM 533 O O . GLU A 1 66 ? -5.097 -5.891 -4.873 1.00 82.75 66 GLU A O 1
ATOM 538 N N . LEU A 1 67 ? -6.712 -5.595 -3.334 1.00 80.88 67 LEU A N 1
ATOM 539 C CA . LEU A 1 67 ? -5.968 -6.264 -2.269 1.00 80.88 67 LEU A CA 1
ATOM 540 C C . LEU A 1 67 ? -5.613 -7.705 -2.667 1.00 80.88 67 LEU A C 1
ATOM 542 O O . LEU A 1 67 ? -4.480 -8.153 -2.472 1.00 80.88 67 LEU A O 1
ATOM 546 N N . ARG A 1 68 ? -6.564 -8.430 -3.272 1.00 79.75 68 ARG A N 1
ATOM 547 C CA . ARG A 1 68 ? -6.334 -9.790 -3.775 1.00 79.75 68 ARG A CA 1
ATOM 548 C C . ARG A 1 68 ? -5.270 -9.815 -4.868 1.00 79.75 68 ARG A C 1
ATOM 550 O O . ARG A 1 68 ? -4.408 -10.693 -4.832 1.00 79.75 68 ARG A O 1
ATOM 557 N N . ASP A 1 69 ? -5.325 -8.891 -5.820 1.00 77.75 69 ASP A N 1
ATOM 558 C CA . ASP A 1 69 ? -4.410 -8.849 -6.962 1.00 77.75 69 ASP A CA 1
ATOM 559 C C . ASP A 1 69 ? -2.967 -8.555 -6.529 1.00 77.75 69 ASP A C 1
ATOM 561 O O . ASP A 1 69 ? -2.030 -9.213 -6.998 1.00 77.75 69 ASP A O 1
ATOM 565 N N . VAL A 1 70 ? -2.775 -7.636 -5.579 1.00 75.62 70 VAL A N 1
ATOM 566 C CA . VAL A 1 70 ? -1.454 -7.309 -5.018 1.00 75.62 70 VAL A CA 1
ATOM 567 C C . VAL A 1 70 ? -0.890 -8.490 -4.229 1.00 75.62 70 VAL A C 1
ATOM 569 O O . VAL A 1 70 ? 0.233 -8.934 -4.483 1.00 75.62 70 VAL A O 1
ATOM 572 N N . VAL A 1 71 ? -1.689 -9.077 -3.334 1.00 73.56 71 VAL A N 1
ATOM 573 C CA . VAL A 1 71 ? -1.286 -10.242 -2.531 1.00 73.56 71 VAL A CA 1
ATOM 574 C C . VAL A 1 71 ? -0.978 -11.453 -3.423 1.00 73.56 71 VAL A C 1
ATOM 576 O O . VAL A 1 71 ? 0.030 -12.133 -3.227 1.00 73.56 71 VAL A O 1
ATOM 579 N N . CYS A 1 72 ? -1.780 -11.695 -4.462 1.00 73.62 72 CYS A N 1
ATOM 580 C CA . CYS A 1 72 ? -1.531 -12.757 -5.438 1.00 73.62 72 CYS A CA 1
ATOM 581 C C . CYS A 1 72 ? -0.229 -12.523 -6.220 1.00 73.62 72 CYS A C 1
ATOM 583 O O . CYS A 1 72 ? 0.556 -13.457 -6.411 1.00 73.62 72 CYS A O 1
ATOM 585 N N . SER A 1 73 ? 0.040 -11.276 -6.614 1.00 70.50 73 SER A N 1
ATOM 586 C CA . SER A 1 73 ? 1.262 -10.898 -7.332 1.00 70.50 73 SER A CA 1
ATOM 587 C C . SER A 1 73 ? 2.522 -11.144 -6.500 1.00 70.50 73 SER A C 1
ATOM 589 O O . SER A 1 73 ? 3.518 -11.647 -7.021 1.00 70.50 73 SER A O 1
ATOM 591 N N . VAL A 1 74 ? 2.475 -10.863 -5.198 1.00 68.69 74 VAL A N 1
ATOM 592 C CA . VAL A 1 74 ? 3.599 -11.105 -4.278 1.00 68.69 74 VAL A CA 1
ATOM 593 C C . VAL A 1 74 ? 3.822 -12.599 -4.067 1.00 68.69 74 VAL A C 1
ATOM 595 O O . VAL A 1 74 ? 4.955 -13.073 -4.132 1.00 68.69 74 VAL A O 1
ATOM 598 N N . TYR A 1 75 ? 2.758 -13.374 -3.855 1.00 66.06 75 TYR A N 1
ATOM 599 C CA . TYR A 1 75 ? 2.877 -14.829 -3.715 1.00 66.06 75 TYR A CA 1
ATOM 600 C C . TYR A 1 75 ? 3.440 -15.482 -4.981 1.00 66.06 75 TYR A C 1
ATOM 602 O O . TYR A 1 75 ? 4.271 -16.390 -4.896 1.00 66.06 75 TYR A O 1
ATOM 610 N N . ALA A 1 76 ? 3.043 -14.986 -6.158 1.00 65.12 76 ALA A N 1
ATOM 611 C CA . ALA A 1 76 ? 3.630 -15.401 -7.426 1.00 65.12 76 ALA A CA 1
ATOM 612 C C . ALA A 1 76 ? 5.130 -15.064 -7.495 1.00 65.12 76 ALA A C 1
ATOM 614 O O . ALA A 1 76 ? 5.909 -15.900 -7.960 1.00 65.12 76 ALA A O 1
ATOM 615 N N . LEU A 1 77 ? 5.542 -13.895 -6.988 1.00 61.53 77 LEU A N 1
ATOM 616 C CA . LEU A 1 77 ? 6.943 -13.465 -6.919 1.00 61.53 77 LEU A CA 1
ATOM 617 C C . LEU A 1 77 ? 7.790 -14.383 -6.024 1.00 61.53 77 LEU A C 1
ATOM 619 O O . LEU A 1 77 ? 8.875 -14.799 -6.429 1.00 61.53 77 LEU A O 1
ATOM 623 N N . LEU A 1 78 ? 7.263 -14.752 -4.852 1.00 61.34 78 LEU A N 1
ATOM 624 C CA . LEU A 1 78 ? 7.924 -15.611 -3.859 1.00 61.34 78 LEU A CA 1
ATOM 625 C C . LEU A 1 78 ? 8.030 -17.088 -4.284 1.00 61.34 78 LEU A C 1
ATOM 627 O O . LEU A 1 78 ? 8.576 -17.905 -3.543 1.00 61.34 78 LEU A O 1
ATOM 631 N N . GLY A 1 79 ? 7.508 -17.463 -5.458 1.00 55.31 79 GLY A N 1
ATOM 632 C CA . GLY A 1 79 ? 7.667 -18.804 -6.032 1.00 55.31 79 GLY A CA 1
ATOM 633 C C . GLY A 1 79 ? 6.944 -19.926 -5.274 1.00 55.31 79 GLY A C 1
ATOM 634 O O . GLY A 1 79 ? 7.067 -21.092 -5.647 1.00 55.31 79 GLY A O 1
ATOM 635 N N . ARG A 1 80 ? 6.152 -19.602 -4.243 1.00 54.62 80 ARG A N 1
ATOM 636 C CA . ARG A 1 80 ? 5.292 -20.549 -3.518 1.00 54.62 80 ARG A CA 1
ATOM 637 C C . ARG A 1 80 ? 3.998 -20.775 -4.298 1.00 54.62 80 ARG A C 1
ATOM 639 O O . ARG A 1 80 ? 2.941 -20.269 -3.944 1.00 54.62 80 ARG A O 1
ATOM 646 N N . ARG A 1 81 ? 4.084 -21.506 -5.409 1.00 47.44 81 ARG A N 1
ATOM 647 C CA . ARG A 1 81 ? 2.903 -21.993 -6.132 1.00 47.44 81 ARG A CA 1
ATOM 648 C C . ARG A 1 81 ? 2.598 -23.426 -5.710 1.00 47.44 81 ARG A C 1
ATOM 650 O O . ARG A 1 81 ? 3.136 -24.362 -6.294 1.00 47.44 81 ARG A O 1
ATOM 657 N N . SER A 1 82 ? 1.713 -23.599 -4.730 1.00 51.00 82 SER A N 1
ATOM 658 C CA . SER A 1 82 ? 0.958 -24.844 -4.563 1.00 51.00 82 SER A CA 1
ATOM 659 C C . SER A 1 82 ? -0.535 -24.566 -4.763 1.00 51.00 82 SER A C 1
ATOM 661 O O . SER A 1 82 ? -1.044 -23.523 -4.363 1.00 51.00 82 SER A O 1
ATOM 663 N N . SER A 1 83 ? -1.263 -25.498 -5.377 1.00 49.72 83 SER A N 1
ATOM 664 C CA . SER A 1 83 ? -2.724 -25.421 -5.556 1.00 49.72 83 SER A CA 1
ATOM 665 C C . SER A 1 83 ? -3.505 -25.392 -4.231 1.00 49.72 83 SER A C 1
ATOM 667 O O . SER A 1 83 ? -4.687 -25.061 -4.210 1.00 49.72 83 SER A O 1
ATOM 669 N N . THR A 1 84 ? -2.845 -25.726 -3.120 1.00 51.47 84 THR A N 1
ATOM 670 C CA . THR A 1 84 ? -3.388 -25.664 -1.758 1.00 51.47 84 THR A CA 1
ATOM 671 C C . THR A 1 84 ? -3.343 -24.236 -1.189 1.00 51.47 84 THR A C 1
ATOM 673 O O . THR A 1 84 ? -4.165 -23.895 -0.339 1.00 51.47 84 THR A O 1
ATOM 676 N N . ASP A 1 85 ? -2.459 -23.370 -1.702 1.00 61.44 85 ASP A N 1
ATOM 677 C CA . ASP A 1 85 ? -2.276 -22.000 -1.206 1.00 61.44 85 ASP A CA 1
ATOM 678 C C . ASP A 1 85 ? -3.360 -21.024 -1.676 1.00 61.44 85 ASP A C 1
ATOM 680 O O . ASP A 1 85 ? -3.631 -20.062 -0.971 1.00 61.44 85 ASP A O 1
ATOM 684 N N . GLU A 1 86 ? -4.042 -21.245 -2.807 1.00 66.12 86 GLU A N 1
ATOM 685 C CA . GLU A 1 86 ? -5.036 -20.272 -3.305 1.00 66.12 86 GLU A CA 1
ATOM 686 C C . GLU A 1 86 ? -6.238 -20.090 -2.367 1.00 66.12 86 GLU A C 1
ATOM 688 O O . GLU A 1 86 ? -6.744 -18.977 -2.212 1.00 66.12 86 GLU A O 1
ATOM 693 N N . ARG A 1 87 ? -6.694 -21.169 -1.715 1.00 68.44 87 ARG A N 1
ATOM 694 C CA . ARG A 1 87 ? -7.764 -21.080 -0.708 1.00 68.44 87 ARG A CA 1
ATOM 695 C C . A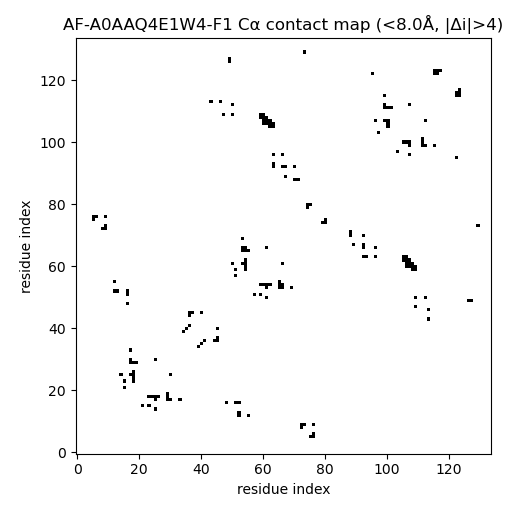RG A 1 87 ? -7.280 -20.359 0.543 1.00 68.44 87 ARG A C 1
ATOM 697 O O . ARG A 1 87 ? -7.950 -19.440 0.998 1.00 68.44 87 ARG A O 1
ATOM 704 N N . ALA A 1 88 ? -6.098 -20.719 1.043 1.00 71.69 88 ALA A N 1
ATOM 705 C CA . ALA A 1 88 ? -5.495 -20.067 2.202 1.00 71.69 88 ALA A CA 1
ATOM 706 C C . ALA A 1 88 ? -5.225 -18.573 1.945 1.00 71.69 88 ALA A C 1
ATOM 708 O O . ALA A 1 88 ? -5.435 -17.746 2.831 1.00 71.69 88 ALA A O 1
ATOM 709 N N . LEU A 1 89 ? -4.825 -18.225 0.718 1.00 71.00 89 LEU A N 1
ATOM 710 C CA . LEU A 1 89 ? -4.621 -16.858 0.251 1.00 71.00 89 LEU A CA 1
ATOM 711 C C . L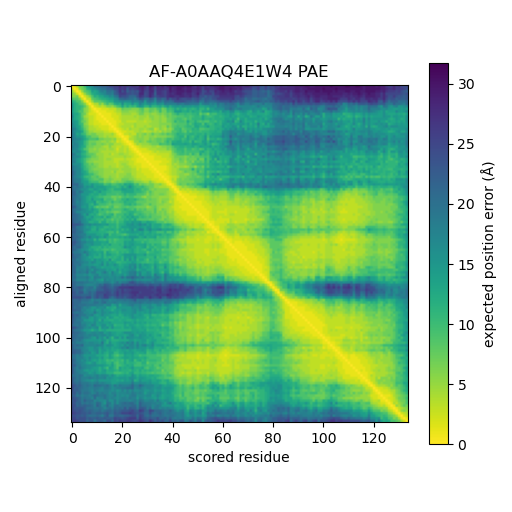EU A 1 89 ? -5.932 -16.082 0.238 1.00 71.00 89 LEU A C 1
ATOM 713 O O . LEU A 1 89 ? -5.993 -14.981 0.773 1.00 71.00 89 LEU A O 1
ATOM 717 N N . ARG A 1 90 ? -6.986 -16.660 -0.346 1.00 76.25 90 ARG A N 1
ATOM 718 C CA . ARG A 1 90 ? -8.307 -16.032 -0.394 1.00 76.25 90 ARG A CA 1
ATOM 719 C C . ARG A 1 90 ? -8.848 -15.788 1.008 1.00 76.25 90 ARG A C 1
ATOM 721 O O . ARG A 1 90 ? -9.277 -14.682 1.299 1.00 76.25 90 ARG A O 1
ATOM 728 N N . GLU A 1 91 ? -8.749 -16.776 1.890 1.00 79.44 91 GLU A N 1
ATOM 729 C CA . GLU A 1 91 ? -9.144 -16.612 3.286 1.00 79.44 91 GLU A CA 1
ATOM 730 C C . GLU A 1 91 ? -8.270 -15.590 4.026 1.00 79.44 91 GLU A C 1
ATOM 732 O O . GLU A 1 91 ? -8.766 -14.867 4.884 1.00 79.44 91 GLU A O 1
ATOM 737 N N . HIS A 1 92 ? -6.971 -15.507 3.723 1.00 77.69 92 HIS A N 1
ATOM 738 C CA . HIS A 1 92 ? -6.093 -14.494 4.305 1.00 77.69 92 HIS A CA 1
ATOM 739 C C . HIS A 1 92 ? -6.486 -13.088 3.846 1.00 77.69 92 HIS A C 1
ATOM 741 O O . HIS A 1 92 ? -6.646 -12.214 4.692 1.00 77.69 92 HIS A O 1
ATOM 747 N N . VAL A 1 93 ? -6.716 -12.894 2.545 1.00 78.81 93 VAL A N 1
ATOM 748 C CA . VAL A 1 93 ? -7.206 -11.631 1.979 1.00 78.81 93 VAL A CA 1
ATOM 749 C C . VAL A 1 93 ? -8.556 -11.266 2.585 1.00 78.81 93 VAL A C 1
ATOM 751 O O . VAL A 1 93 ? -8.711 -10.145 3.045 1.00 78.81 93 VAL A O 1
ATOM 754 N N . ASP A 1 94 ? -9.503 -12.202 2.666 1.00 82.81 94 ASP A N 1
ATOM 755 C CA . ASP A 1 94 ? -10.830 -11.946 3.231 1.00 82.81 94 ASP A CA 1
ATOM 756 C C . ASP A 1 94 ? -10.751 -11.567 4.720 1.00 82.81 94 ASP A C 1
ATOM 758 O O . ASP A 1 94 ? -11.420 -10.627 5.145 1.00 82.81 94 ASP A O 1
ATOM 762 N N . ARG A 1 95 ? -9.890 -12.233 5.506 1.00 81.56 95 ARG A N 1
ATOM 763 C CA . ARG A 1 95 ? -9.656 -11.888 6.921 1.00 81.56 95 ARG A CA 1
ATOM 764 C C . ARG A 1 95 ? -8.994 -10.524 7.093 1.00 81.56 95 ARG A C 1
ATOM 766 O O . ARG A 1 95 ? -9.365 -9.793 8.006 1.00 81.56 95 ARG A O 1
ATOM 773 N N . VAL A 1 96 ? -7.998 -10.201 6.266 1.00 79.25 96 VAL A N 1
ATOM 774 C CA . VAL A 1 96 ? -7.311 -8.901 6.312 1.00 79.25 96 VAL A CA 1
ATOM 775 C C . VAL A 1 96 ? -8.269 -7.798 5.886 1.00 79.25 96 VAL A C 1
ATOM 777 O O . VAL A 1 96 ? -8.390 -6.812 6.600 1.00 79.25 96 VAL A O 1
ATOM 780 N N . PHE A 1 97 ? -9.009 -8.003 4.797 1.00 83.31 97 PHE A N 1
ATOM 781 C CA . PHE A 1 97 ? -9.993 -7.051 4.298 1.00 83.31 97 PHE A CA 1
ATOM 782 C C . PHE A 1 97 ? -11.080 -6.784 5.335 1.00 83.31 97 PHE A C 1
ATOM 784 O O . PHE A 1 97 ? -11.351 -5.640 5.644 1.00 83.31 97 PHE A O 1
ATOM 791 N N . GLN A 1 98 ? -11.646 -7.824 5.950 1.00 83.88 98 GLN A N 1
ATOM 792 C CA . GLN A 1 98 ? -12.685 -7.660 6.969 1.00 83.88 98 GLN A CA 1
ATOM 793 C C . GLN A 1 98 ? -12.175 -7.002 8.257 1.00 83.88 98 GLN A C 1
ATOM 795 O O . GLN A 1 98 ? -12.950 -6.395 8.988 1.00 83.88 98 GLN A O 1
ATOM 800 N N . LYS A 1 99 ? -10.881 -7.142 8.563 1.00 81.88 99 LYS A N 1
ATOM 801 C CA . LYS A 1 99 ? -10.261 -6.377 9.644 1.00 81.88 99 LYS A CA 1
ATOM 802 C C . LYS A 1 99 ? -10.032 -4.921 9.246 1.00 81.88 99 LYS A C 1
ATOM 804 O O . LYS A 1 99 ? -10.160 -4.081 10.122 1.00 81.88 99 LYS A O 1
ATOM 809 N N . MET A 1 100 ? -9.668 -4.670 7.984 1.00 80.25 100 MET A N 1
ATOM 810 C CA . MET A 1 100 ? -9.399 -3.351 7.398 1.00 80.25 100 MET A CA 1
ATOM 811 C C . MET A 1 100 ? -10.647 -2.485 7.212 1.00 80.25 100 MET A C 1
ATOM 813 O O . MET A 1 100 ? -10.621 -1.283 7.446 1.00 80.25 100 MET A O 1
ATOM 817 N N . ASP A 1 101 ? -11.725 -3.123 6.792 1.00 84.88 101 ASP A N 1
ATOM 818 C CA . ASP A 1 101 ? -13.012 -2.526 6.478 1.00 84.88 101 ASP A CA 1
ATOM 819 C C . ASP A 1 101 ? -13.852 -2.410 7.764 1.00 84.88 101 ASP A C 1
ATOM 821 O O . ASP A 1 101 ? -14.626 -3.306 8.122 1.00 84.88 101 ASP A O 1
ATOM 825 N N . VAL A 1 102 ? -13.615 -1.334 8.527 1.00 81.88 102 VAL A N 1
ATOM 826 C CA . VAL A 1 102 ? -14.269 -1.089 9.828 1.00 81.88 102 VAL A CA 1
ATOM 827 C C . VAL A 1 102 ? -15.751 -0.783 9.644 1.00 81.88 102 VAL A C 1
ATOM 829 O O . VAL A 1 102 ? -16.579 -1.225 10.446 1.00 81.88 102 VAL A O 1
ATOM 832 N N . ASN A 1 103 ? -16.080 -0.010 8.609 1.00 84.81 103 ASN A N 1
ATOM 833 C CA . ASN A 1 103 ? -17.439 0.432 8.320 1.00 84.81 103 ASN A CA 1
ATOM 834 C C . ASN A 1 103 ? -18.246 -0.598 7.491 1.00 84.81 103 ASN A C 1
ATOM 836 O O . ASN A 1 103 ? -19.470 -0.478 7.418 1.00 84.81 103 ASN A O 1
ATOM 840 N N . GLN A 1 104 ? -17.587 -1.635 6.956 1.00 83.06 104 GLN A N 1
ATOM 841 C CA . GLN A 1 104 ? -18.162 -2.700 6.127 1.00 83.06 104 GLN A CA 1
ATOM 842 C C . GLN A 1 104 ? -18.838 -2.191 4.849 1.00 83.06 104 GLN A C 1
ATOM 844 O O . GLN A 1 104 ? -19.817 -2.781 4.380 1.00 83.06 104 GLN A O 1
ATOM 849 N N . ASP A 1 105 ? -18.330 -1.099 4.281 1.00 86.12 105 ASP A N 1
ATOM 850 C CA . ASP A 1 105 ? -18.823 -0.529 3.028 1.00 86.12 105 ASP A CA 1
ATOM 851 C C . ASP A 1 105 ? -18.223 -1.215 1.783 1.00 86.12 105 ASP A C 1
ATOM 853 O O . ASP A 1 105 ? -18.677 -0.983 0.657 1.00 86.12 105 ASP A O 1
ATOM 857 N N . GLY A 1 106 ? -17.263 -2.127 1.981 1.00 83.62 106 GLY A N 1
ATOM 858 C CA . GLY A 1 106 ? -16.606 -2.877 0.918 1.00 83.62 106 GLY A CA 1
ATOM 859 C C . GLY A 1 106 ? -15.435 -2.146 0.259 1.00 83.62 106 GLY A C 1
ATOM 860 O O . GLY A 1 106 ? -14.911 -2.659 -0.741 1.00 83.62 106 GLY A O 1
ATOM 861 N N . ILE A 1 107 ? -15.003 -1.007 0.807 1.00 87.88 107 ILE A N 1
ATOM 862 C CA . ILE A 1 107 ? -13.828 -0.236 0.396 1.00 87.88 107 ILE A CA 1
ATOM 863 C C . ILE A 1 107 ? -12.986 0.135 1.623 1.00 87.88 107 ILE A C 1
ATOM 865 O O . ILE A 1 107 ? -13.495 0.369 2.703 1.00 87.88 107 ILE A O 1
ATOM 869 N N . VAL A 1 108 ? -11.663 0.177 1.475 1.00 87.06 108 VAL A N 1
ATOM 870 C CA . VAL A 1 108 ? -10.779 0.619 2.564 1.00 87.06 108 VAL A CA 1
ATOM 871 C C . VAL A 1 108 ? -10.234 1.992 2.217 1.00 87.06 108 VAL A C 1
ATOM 873 O O . VAL A 1 108 ? -9.476 2.153 1.254 1.00 87.06 108 VAL A O 1
ATOM 876 N N . THR A 1 109 ? -10.622 2.985 3.007 1.00 88.69 109 THR A N 1
ATOM 877 C CA . THR A 1 109 ? -10.146 4.364 2.880 1.00 88.69 109 THR A CA 1
ATOM 878 C C . THR A 1 109 ? -8.770 4.547 3.528 1.00 88.69 109 THR A C 1
ATOM 880 O O . THR A 1 109 ? -8.334 3.759 4.370 1.00 88.69 109 THR A O 1
ATOM 883 N N . MET A 1 110 ? -8.070 5.627 3.165 1.00 83.38 110 MET A N 1
ATOM 884 C CA . MET A 1 110 ? -6.793 5.987 3.799 1.00 83.38 110 MET A CA 1
ATOM 885 C C . MET A 1 110 ? -6.930 6.156 5.320 1.00 83.38 110 MET A C 1
ATOM 887 O O . MET A 1 110 ? -6.033 5.763 6.065 1.00 83.38 110 MET A O 1
ATOM 891 N N . ASP A 1 111 ? -8.040 6.731 5.785 1.00 84.69 111 ASP A N 1
ATOM 892 C CA . ASP A 1 111 ? -8.264 6.968 7.212 1.00 84.69 111 ASP A CA 1
ATOM 893 C C . ASP A 1 111 ? -8.442 5.650 7.974 1.00 84.69 111 ASP A C 1
ATOM 895 O O . ASP A 1 111 ? -7.796 5.453 9.004 1.00 84.69 111 ASP A O 1
ATOM 899 N N . GLU A 1 112 ? -9.204 4.700 7.426 1.00 85.44 112 GLU A N 1
ATOM 900 C CA . GLU A 1 112 ? -9.351 3.354 8.001 1.00 85.44 112 GLU A CA 1
ATOM 901 C C . GLU A 1 112 ? -8.029 2.589 8.000 1.00 85.44 112 GLU A C 1
ATOM 903 O O . GLU A 1 112 ? -7.659 1.955 8.992 1.00 85.44 112 GLU A O 1
ATOM 908 N N . PHE A 1 113 ? -7.264 2.703 6.913 1.00 81.88 113 PHE A N 1
ATOM 909 C CA . PHE A 1 113 ? -5.943 2.099 6.815 1.00 81.88 113 PHE A CA 1
ATOM 910 C C . PHE A 1 113 ? -4.986 2.651 7.882 1.00 81.88 113 PHE A C 1
ATOM 912 O O . PHE A 1 113 ? -4.278 1.881 8.539 1.00 81.88 113 PHE A O 1
ATOM 919 N N . MET A 1 114 ? -4.979 3.971 8.100 1.00 80.75 114 MET A N 1
ATOM 920 C CA . MET A 1 114 ? -4.170 4.604 9.146 1.00 80.75 114 MET A CA 1
ATOM 921 C C . MET A 1 114 ? -4.641 4.221 10.550 1.00 80.75 114 MET A C 1
ATOM 923 O O . MET A 1 114 ? -3.807 3.950 11.421 1.00 80.75 114 MET A O 1
ATOM 927 N N . GLU A 1 115 ? -5.953 4.176 10.778 1.00 83.31 115 GLU A N 1
ATOM 928 C CA . GLU A 1 115 ? -6.534 3.809 12.068 1.00 83.31 115 GLU A CA 1
ATOM 929 C C . GLU A 1 115 ? -6.150 2.377 12.452 1.00 83.31 115 GLU A C 1
ATOM 931 O O . GLU A 1 115 ? -5.758 2.111 13.588 1.00 83.31 115 GLU A O 1
ATOM 936 N N . ILE A 1 116 ? -6.169 1.463 11.488 1.00 79.38 116 ILE A N 1
ATOM 937 C CA . ILE A 1 116 ? -5.849 0.055 11.714 1.00 79.38 116 ILE A CA 1
ATOM 938 C C . ILE A 1 116 ? -4.362 -0.184 11.843 1.00 79.38 116 ILE A C 1
ATOM 940 O O . ILE A 1 116 ? -3.954 -0.928 12.731 1.00 79.38 116 ILE A O 1
ATOM 944 N N . CYS A 1 117 ? -3.542 0.480 11.032 1.00 75.50 117 CYS A N 1
ATOM 945 C CA . CYS A 1 117 ? -2.097 0.438 11.225 1.00 75.50 117 CYS A CA 1
ATOM 946 C C . CYS A 1 117 ? -1.687 1.017 12.588 1.00 75.50 117 CYS A C 1
ATOM 948 O O . CYS A 1 117 ? -0.662 0.614 13.127 1.00 75.50 117 CYS A O 1
ATOM 950 N N . SER A 1 118 ? -2.491 1.921 13.159 1.00 75.31 118 SER A N 1
ATOM 951 C CA . SER A 1 118 ? -2.279 2.455 14.510 1.00 75.31 118 SER A CA 1
ATOM 952 C C . SER A 1 118 ? -2.835 1.550 15.619 1.00 75.31 118 SER A C 1
ATOM 954 O O . SER A 1 118 ? -2.347 1.608 16.745 1.00 75.31 118 SER A O 1
ATOM 956 N N . LYS A 1 119 ? -3.863 0.737 15.334 1.00 76.62 119 LYS A N 1
ATOM 957 C CA . LYS A 1 119 ? -4.529 -0.142 16.314 1.00 76.62 119 LYS A CA 1
ATOM 958 C C . LYS A 1 119 ? -3.974 -1.569 16.361 1.00 76.62 119 LY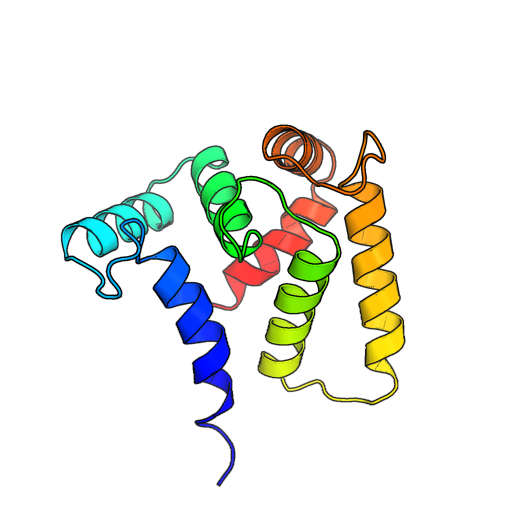S A C 1
ATOM 960 O O . LYS A 1 119 ? -3.984 -2.170 17.431 1.00 76.62 119 LYS A O 1
ATOM 965 N N . ASP A 1 120 ? -3.539 -2.133 15.235 1.00 73.12 120 ASP A N 1
ATOM 966 C CA . ASP A 1 120 ? -3.088 -3.527 15.121 1.00 73.12 120 ASP A CA 1
ATOM 967 C C . ASP A 1 120 ? -1.695 -3.592 14.467 1.00 73.12 120 ASP A C 1
ATOM 969 O O . ASP A 1 120 ? -1.540 -3.670 13.242 1.00 73.12 120 ASP A O 1
ATOM 973 N N . ASP A 1 121 ? -0.662 -3.624 15.317 1.00 69.25 121 ASP A N 1
ATOM 974 C CA . ASP A 1 121 ? 0.746 -3.772 14.919 1.00 69.25 121 ASP A CA 1
ATOM 975 C C . ASP A 1 121 ? 0.998 -5.030 14.073 1.00 69.25 121 ASP A C 1
ATOM 977 O O . ASP A 1 121 ? 1.959 -5.096 13.305 1.00 69.25 121 ASP A O 1
ATOM 981 N N . THR A 1 122 ? 0.158 -6.060 14.199 1.00 68.88 122 THR A N 1
ATOM 982 C CA . THR A 1 122 ? 0.299 -7.322 13.459 1.00 68.88 122 THR A CA 1
ATOM 983 C C . THR A 1 122 ? -0.042 -7.137 11.986 1.00 68.88 122 THR A C 1
ATOM 985 O O . THR A 1 122 ? 0.622 -7.703 11.112 1.00 68.88 122 THR A O 1
ATOM 988 N N . ILE A 1 123 ? -1.069 -6.331 11.708 1.00 67.50 123 ILE A N 1
ATOM 989 C CA . ILE A 1 123 ? -1.480 -5.978 10.348 1.00 67.50 123 ILE A CA 1
ATOM 990 C C . ILE A 1 123 ? -0.450 -5.024 9.761 1.00 67.50 123 ILE A C 1
ATOM 992 O O . ILE A 1 123 ? 0.062 -5.298 8.679 1.00 67.50 123 ILE A O 1
ATOM 996 N N . ALA A 1 124 ? -0.046 -3.995 10.513 1.00 65.56 124 ALA A N 1
ATOM 997 C CA . ALA A 1 124 ? 1.016 -3.084 10.097 1.00 65.56 124 ALA A CA 1
ATOM 998 C C . ALA A 1 124 ? 2.300 -3.847 9.729 1.00 65.56 124 ALA A C 1
ATOM 1000 O O . ALA A 1 124 ? 2.871 -3.609 8.668 1.00 65.56 124 ALA A O 1
ATOM 1001 N N . ARG A 1 125 ? 2.714 -4.832 10.540 1.00 64.06 125 ARG A N 1
ATOM 1002 C CA . ARG A 1 125 ? 3.861 -5.715 10.253 1.00 64.06 125 ARG A CA 1
ATOM 1003 C C . ARG A 1 125 ? 3.653 -6.618 9.046 1.00 64.06 125 ARG A C 1
ATOM 1005 O O . ARG A 1 125 ? 4.582 -6.807 8.274 1.00 64.06 125 ARG A O 1
ATOM 1012 N N . SER A 1 126 ? 2.458 -7.172 8.862 1.00 61.91 126 SER A N 1
ATOM 1013 C CA . SER A 1 126 ? 2.158 -8.021 7.699 1.00 61.91 126 SER A CA 1
A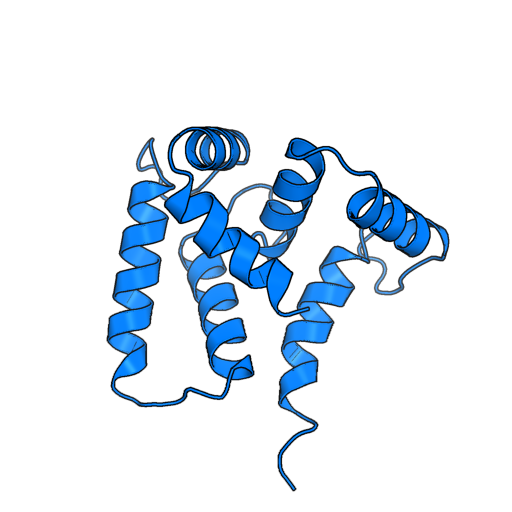TOM 1014 C C . SER A 1 126 ? 2.164 -7.219 6.392 1.00 61.91 126 SER A C 1
ATOM 1016 O O . SER A 1 126 ? 2.606 -7.726 5.365 1.00 61.91 126 SER A O 1
ATOM 1018 N N . LEU A 1 127 ? 1.739 -5.953 6.442 1.00 62.91 127 LEU A N 1
ATOM 1019 C CA . LEU A 1 127 ? 1.753 -5.023 5.311 1.00 62.91 127 LEU A CA 1
ATOM 1020 C C . LEU A 1 127 ? 3.140 -4.430 5.048 1.00 62.91 127 LEU A C 1
ATOM 1022 O O . LEU A 1 127 ? 3.487 -4.213 3.897 1.00 62.91 127 LEU A O 1
ATOM 1026 N N . THR A 1 128 ? 3.935 -4.175 6.090 1.00 55.19 128 THR A N 1
ATOM 1027 C CA . THR A 1 128 ? 5.326 -3.689 5.964 1.00 55.19 128 THR A CA 1
ATOM 1028 C C . THR A 1 128 ? 6.321 -4.810 5.675 1.00 55.19 128 THR A C 1
ATOM 1030 O O . THR A 1 128 ? 7.403 -4.554 5.157 1.00 55.19 128 THR A O 1
ATOM 1033 N N . LEU A 1 129 ? 5.971 -6.076 5.915 1.00 51.59 129 LEU A N 1
ATOM 1034 C CA . LEU A 1 129 ? 6.767 -7.220 5.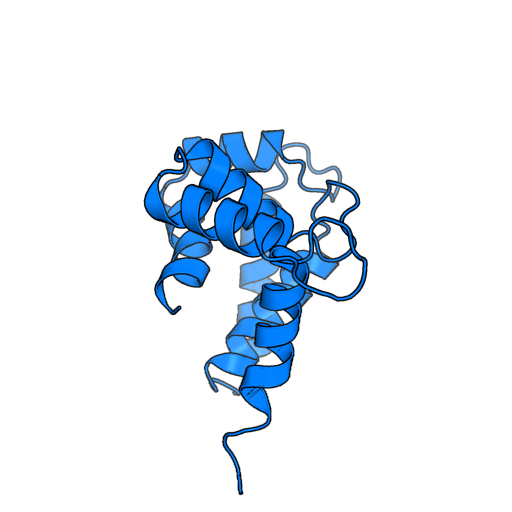454 1.00 51.59 129 LEU A CA 1
ATOM 1035 C C . LEU A 1 129 ? 6.866 -7.277 3.925 1.00 51.59 129 LEU A C 1
ATOM 1037 O O . LEU A 1 129 ? 7.874 -7.749 3.408 1.00 51.59 129 LEU A O 1
ATOM 1041 N N . LEU A 1 130 ? 5.874 -6.736 3.213 1.00 52.34 130 LEU A N 1
ATOM 1042 C CA . LEU A 1 130 ? 5.938 -6.518 1.764 1.00 52.34 130 LEU A CA 1
ATOM 1043 C C . LEU A 1 130 ? 6.981 -5.466 1.361 1.00 52.34 130 LEU A C 1
ATOM 1045 O O . LEU A 1 130 ? 7.465 -5.502 0.234 1.00 52.34 130 LEU A O 1
ATOM 1049 N N . ASP A 1 131 ? 7.340 -4.580 2.289 1.00 47.84 131 ASP A N 1
ATOM 1050 C CA . ASP A 1 131 ? 8.366 -3.544 2.143 1.00 47.84 131 ASP A CA 1
ATOM 1051 C C . ASP A 1 131 ? 9.769 -4.086 2.486 1.00 47.84 131 ASP A C 1
ATOM 1053 O O . ASP A 1 131 ? 10.768 -3.661 1.924 1.00 47.84 131 ASP A O 1
ATOM 1057 N N . THR A 1 132 ? 9.865 -5.076 3.388 1.00 36.81 132 THR A N 1
ATOM 1058 C CA . THR A 1 132 ? 11.156 -5.559 3.937 1.00 36.81 132 THR A CA 1
ATOM 1059 C C . THR A 1 132 ? 11.855 -6.602 3.051 1.00 36.81 132 THR A C 1
ATOM 1061 O O . THR A 1 132 ? 13.009 -6.950 3.291 1.00 36.81 132 THR A O 1
ATOM 1064 N N . THR A 1 133 ? 11.173 -7.146 2.040 1.00 35.62 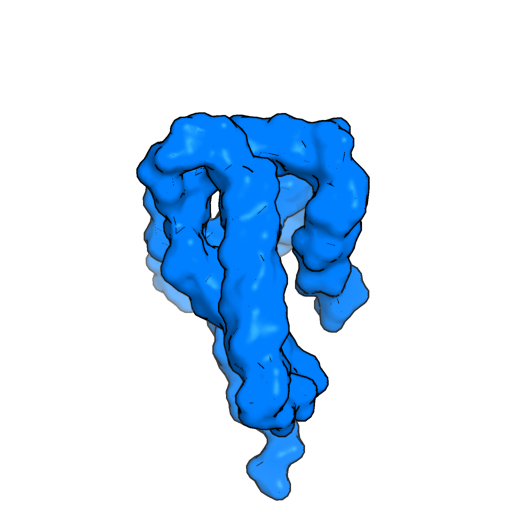133 THR A N 1
ATOM 1065 C CA . THR A 1 133 ? 11.781 -8.069 1.060 1.00 35.62 133 THR A CA 1
ATOM 1066 C C . THR A 1 133 ? 12.328 -7.373 -0.191 1.00 35.62 133 THR A C 1
ATOM 1068 O O . THR A 1 133 ? 12.760 -8.066 -1.116 1.00 35.62 133 THR A O 1
ATOM 1071 N N . LEU A 1 134 ? 12.297 -6.036 -0.222 1.00 36.12 134 LEU A N 1
ATOM 1072 C CA . LEU A 1 134 ? 12.998 -5.194 -1.193 1.00 36.12 134 LEU A CA 1
ATOM 1073 C C . LEU A 1 134 ? 14.362 -4.738 -0.660 1.00 36.12 134 LEU A C 1
ATOM 1075 O O . LEU A 1 134 ? 14.451 -4.396 0.539 1.00 36.12 134 LEU A O 1
#